Protein AF-A0A3N2NXR0-F1 (afdb_monomer_lite)

Secondary structure (DSSP, 8-state):
---SSS---SS-PPPPS---TTS-TTSTT--------S-PPPHHHHHHHHHHHHHHHHHHTT-TT--S--------BTTB------HHHHHHHT--S-HHHHHHHHHH-TT----------SSS--------

Radius of gyration: 24.46 Å; chains: 1; bounding box: 58×37×63 Å

pLDDT: mean 79.53, std 14.52, range [39.84, 96.19]

Foldseek 3Di:
DDDVVDDDDPVPDDDDPAADPPDDCPDPRHDDDDDDPDDPDPPLRVVLVVVLVVLVVCVVVVNPPRQFQDPDPDDDDPNDGDDGDDVVVCVVQVHGNDPSNRVSCCVVPVPSDDDDDDDDDPPDDPDDDDDD

Sequence (132 aa):
MHDRRWLVRVDGDCWPECQDFTAADTEPGSFVVTYQRGIPVPVGGQLAAGQYACELAKAILADSTCRLPRRVQSVVRQGVQQTFLDPAQLAKDGMTGLPEVDQWLRVVNPNRLPRDSVVWSPDLAGGRRRTS

Structure (mmCIF, N/CA/C/O backbone):
data_AF-A0A3N2NXR0-F1
#
_entry.id   AF-A0A3N2NXR0-F1
#
loop_
_atom_site.group_PDB
_atom_site.id
_atom_site.type_symbol
_atom_site.label_atom_id
_atom_site.label_alt_id
_atom_site.label_comp_id
_atom_site.label_asym_id
_atom_site.label_entity_id
_atom_site.label_seq_id
_atom_site.pdbx_PDB_ins_code
_atom_site.Cartn_x
_atom_site.Cartn_y
_atom_site.Cartn_z
_atom_site.occupancy
_atom_site.B_iso_or_equiv
_atom_site.auth_seq_id
_atom_site.auth_comp_id
_atom_site.auth_asym_id
_atom_site.auth_atom_id
_atom_site.pdbx_PDB_model_num
ATOM 1 N N . MET A 1 1 ? 12.877 -15.577 -23.510 1.00 49.94 1 MET A N 1
ATOM 2 C CA . MET A 1 1 ? 13.569 -15.937 -22.252 1.00 49.94 1 MET A CA 1
ATOM 3 C C . MET A 1 1 ? 13.472 -14.724 -21.333 1.00 49.94 1 MET A C 1
ATOM 5 O O . MET A 1 1 ? 13.980 -13.683 -21.709 1.00 49.94 1 MET A O 1
ATOM 9 N N . HIS A 1 2 ? 12.733 -14.796 -20.219 1.00 53.28 2 HIS A N 1
ATOM 10 C CA . HIS A 1 2 ? 12.592 -13.670 -19.281 1.00 53.28 2 HIS A CA 1
ATOM 11 C C . HIS A 1 2 ? 13.363 -13.971 -18.001 1.00 53.28 2 HIS A C 1
ATOM 13 O O . HIS A 1 2 ? 12.887 -14.708 -17.134 1.00 53.28 2 HIS A O 1
ATOM 19 N N . ASP A 1 3 ? 14.553 -13.393 -17.888 1.00 59.81 3 ASP A N 1
ATOM 20 C CA . ASP A 1 3 ? 15.288 -13.366 -16.637 1.00 59.81 3 ASP A CA 1
ATOM 21 C C . ASP A 1 3 ? 14.682 -12.257 -15.766 1.00 59.81 3 ASP A C 1
ATOM 23 O O . ASP A 1 3 ? 14.855 -11.072 -16.024 1.00 59.81 3 ASP A O 1
ATOM 27 N N . ARG A 1 4 ? 13.898 -12.619 -14.742 1.00 63.22 4 ARG A N 1
ATOM 28 C CA . ARG A 1 4 ? 13.205 -11.668 -13.838 1.00 63.22 4 ARG A CA 1
ATOM 29 C C . ARG A 1 4 ? 14.165 -10.828 -12.974 1.00 63.22 4 ARG A C 1
ATOM 31 O O . ARG A 1 4 ? 13.729 -10.180 -12.023 1.00 63.22 4 ARG A O 1
ATOM 38 N N . ARG A 1 5 ? 15.463 -10.883 -13.269 1.00 68.50 5 ARG A N 1
ATOM 39 C CA . ARG A 1 5 ? 16.547 -10.200 -12.571 1.00 68.50 5 ARG A CA 1
ATOM 40 C C . ARG A 1 5 ? 17.434 -9.373 -13.503 1.00 68.50 5 ARG A C 1
ATOM 42 O O . ARG A 1 5 ? 17.966 -8.367 -13.045 1.00 68.50 5 ARG A O 1
ATOM 49 N N . TRP A 1 6 ? 17.589 -9.776 -14.761 1.00 75.44 6 TRP A N 1
ATOM 50 C CA . TRP A 1 6 ? 18.506 -9.149 -15.711 1.00 75.44 6 TRP A CA 1
ATOM 51 C C . TRP A 1 6 ? 17.761 -8.707 -16.969 1.00 75.44 6 TRP A C 1
ATOM 53 O O . TRP A 1 6 ? 16.876 -9.408 -17.456 1.00 75.44 6 TRP A O 1
ATOM 63 N N . LEU A 1 7 ? 18.119 -7.538 -17.502 1.00 79.75 7 LEU A N 1
ATOM 64 C CA . LEU A 1 7 ? 17.620 -7.104 -18.800 1.00 79.75 7 LEU A CA 1
ATOM 65 C C . LEU A 1 7 ? 18.303 -7.947 -19.884 1.00 79.75 7 LEU A C 1
ATOM 67 O O . LEU A 1 7 ? 19.529 -8.035 -19.919 1.00 79.75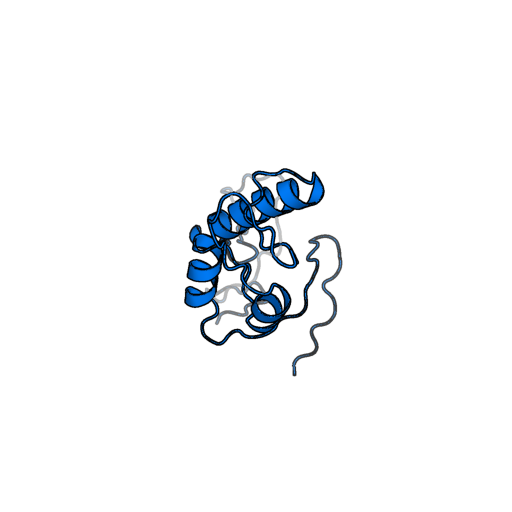 7 LEU A O 1
ATOM 71 N N . VAL A 1 8 ? 17.512 -8.577 -20.751 1.00 84.50 8 VAL A N 1
ATOM 72 C CA . VAL A 1 8 ? 18.004 -9.456 -21.820 1.00 84.50 8 VAL A CA 1
ATOM 73 C C . VAL A 1 8 ? 17.416 -8.992 -23.145 1.00 84.50 8 VAL A C 1
ATOM 75 O O . VAL A 1 8 ? 16.203 -8.800 -23.246 1.00 84.50 8 VAL A O 1
ATOM 78 N N . ARG A 1 9 ? 18.270 -8.828 -24.159 1.00 84.31 9 ARG A N 1
ATOM 79 C CA . ARG A 1 9 ? 17.844 -8.576 -25.538 1.00 84.31 9 ARG A CA 1
ATOM 80 C C . ARG A 1 9 ? 17.202 -9.833 -26.128 1.00 84.31 9 ARG A C 1
ATOM 82 O O . ARG A 1 9 ? 17.729 -10.933 -25.980 1.00 84.31 9 ARG A O 1
ATOM 89 N N . VAL A 1 10 ? 16.043 -9.677 -26.762 1.00 84.94 10 VAL A N 1
ATOM 90 C CA . VAL A 1 10 ? 15.265 -10.794 -27.340 1.00 84.94 10 VAL A CA 1
ATOM 91 C C . VAL A 1 10 ? 15.487 -10.970 -28.839 1.00 84.94 10 VAL A C 1
ATOM 93 O O . VAL A 1 10 ? 15.116 -12.000 -29.390 1.00 84.94 10 VAL A O 1
ATOM 96 N N . ASP A 1 11 ? 16.088 -9.972 -29.475 1.00 84.81 11 ASP A N 1
ATOM 97 C CA . ASP A 1 11 ? 16.431 -9.933 -30.896 1.00 84.81 11 ASP A CA 1
ATOM 98 C C . ASP A 1 11 ? 17.775 -10.611 -31.210 1.00 84.81 11 ASP A C 1
ATOM 100 O O . ASP A 1 11 ? 18.052 -10.900 -32.367 1.00 84.81 11 ASP A O 1
ATOM 104 N N . GLY A 1 12 ? 18.576 -10.939 -30.189 1.00 81.38 12 GLY A N 1
ATOM 105 C CA . GLY A 1 12 ? 19.848 -11.656 -30.342 1.00 81.38 12 GLY A CA 1
ATOM 106 C C . GLY A 1 12 ? 21.044 -10.768 -30.693 1.00 81.38 12 GLY A C 1
ATOM 107 O O . GLY A 1 12 ? 22.155 -11.278 -30.818 1.00 81.38 12 GLY A O 1
ATOM 108 N N . ASP A 1 13 ? 20.835 -9.459 -30.800 1.00 84.62 13 ASP A N 1
ATOM 109 C CA . ASP A 1 13 ? 21.891 -8.484 -31.058 1.00 84.62 13 ASP A CA 1
ATOM 110 C C . ASP A 1 13 ? 22.745 -8.203 -29.810 1.00 84.62 13 ASP A C 1
ATOM 112 O O . ASP A 1 13 ? 22.320 -8.382 -28.663 1.00 84.62 13 ASP A O 1
ATOM 116 N N . CYS A 1 14 ? 23.955 -7.683 -30.033 1.00 86.75 14 CYS A N 1
ATOM 117 C CA . CYS A 1 14 ? 24.821 -7.180 -28.966 1.00 86.75 14 CYS A CA 1
ATOM 118 C C . CYS A 1 14 ? 24.232 -5.924 -28.312 1.00 86.75 14 CYS A C 1
ATOM 120 O O . CYS A 1 14 ? 23.565 -5.121 -28.963 1.00 86.75 14 CYS A O 1
ATOM 122 N N . TRP A 1 15 ? 24.494 -5.710 -27.022 1.00 87.50 15 TRP A N 1
ATOM 123 C CA . TRP A 1 15 ? 24.176 -4.429 -26.384 1.00 87.50 15 TRP A CA 1
ATOM 124 C C . TRP A 1 15 ? 24.964 -3.282 -27.042 1.00 87.50 15 TRP A C 1
ATOM 126 O O . TRP A 1 15 ? 26.108 -3.509 -27.437 1.00 87.50 15 TRP A O 1
ATOM 136 N N . PRO A 1 16 ? 24.396 -2.064 -27.155 1.00 87.12 16 PRO A N 1
ATOM 137 C CA . PRO A 1 16 ? 25.143 -0.906 -27.634 1.00 87.12 16 PRO A CA 1
ATOM 138 C C . PRO A 1 16 ? 26.379 -0.660 -26.766 1.00 87.12 16 PRO A C 1
ATOM 140 O O . PRO A 1 16 ? 26.285 -0.595 -25.541 1.00 87.12 16 PRO A O 1
ATOM 143 N N . GLU A 1 17 ? 27.538 -0.523 -27.404 1.00 86.50 17 GLU A N 1
ATOM 144 C CA . GLU A 1 17 ? 28.813 -0.283 -26.714 1.00 86.50 17 GLU A CA 1
ATOM 145 C C . GLU A 1 17 ? 29.080 1.212 -26.485 1.00 86.50 17 GLU A C 1
ATOM 147 O O . GLU A 1 17 ? 29.918 1.584 -25.666 1.00 86.50 17 GLU A O 1
ATOM 152 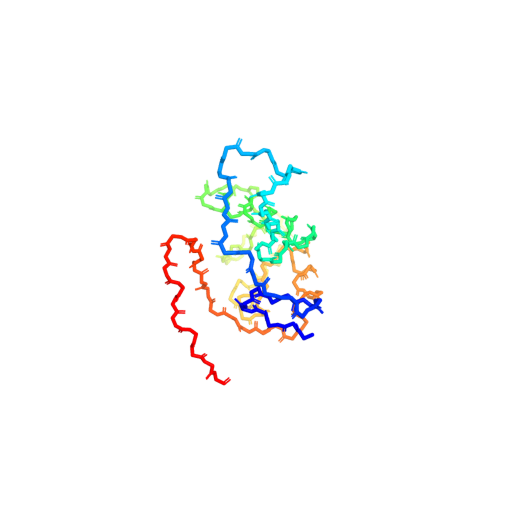N N . CYS A 1 18 ? 28.368 2.080 -27.207 1.00 86.75 18 CYS A N 1
ATOM 153 C CA . CYS A 1 18 ? 28.502 3.530 -27.135 1.00 86.75 18 CYS A CA 1
ATOM 154 C C . CYS A 1 18 ? 27.127 4.173 -26.935 1.00 86.75 18 CYS A C 1
ATOM 156 O O . CYS A 1 18 ? 26.183 3.844 -27.653 1.00 86.75 18 CYS A O 1
ATOM 158 N N . GLN A 1 19 ? 27.049 5.095 -25.974 1.00 89.25 19 GLN A N 1
ATOM 159 C CA . GLN A 1 19 ? 25.884 5.931 -25.693 1.00 89.25 19 GLN A CA 1
ATOM 160 C C . GLN A 1 19 ? 26.274 7.398 -25.850 1.00 89.25 19 GLN A C 1
ATOM 162 O O . GLN A 1 19 ? 27.205 7.860 -25.184 1.00 89.25 19 GLN A O 1
ATOM 167 N N . ASP A 1 20 ? 25.523 8.140 -26.659 1.00 91.25 20 ASP A N 1
ATOM 168 C CA . ASP A 1 20 ? 25.573 9.597 -26.658 1.00 91.25 20 ASP A CA 1
ATOM 169 C C . ASP A 1 20 ? 24.612 10.143 -25.593 1.00 91.25 20 ASP A C 1
ATOM 171 O O . ASP A 1 20 ? 23.393 10.117 -25.742 1.00 91.25 20 ASP A O 1
ATOM 175 N N . PHE A 1 21 ? 25.163 10.635 -24.483 1.00 87.62 21 PHE A N 1
ATOM 176 C CA . PHE A 1 21 ? 24.378 11.234 -23.397 1.00 87.62 21 PHE A CA 1
ATOM 177 C C . PHE A 1 21 ? 23.834 12.633 -23.728 1.00 87.62 21 PHE A C 1
ATOM 179 O O . PHE A 1 21 ? 23.116 13.210 -22.912 1.00 87.62 21 PHE A O 1
ATOM 186 N N . THR A 1 22 ? 24.192 13.196 -24.884 1.00 92.44 22 THR A N 1
ATOM 187 C CA . THR A 1 22 ? 23.718 14.505 -25.354 1.00 92.44 22 THR A CA 1
ATOM 188 C C . THR A 1 22 ? 22.602 14.400 -26.395 1.00 92.44 22 THR A C 1
ATOM 190 O O . THR A 1 22 ? 21.890 15.378 -26.624 1.00 92.44 22 THR A O 1
ATOM 193 N N . ALA A 1 23 ? 22.415 13.217 -26.985 1.00 90.50 23 ALA A N 1
ATOM 194 C CA . ALA A 1 23 ? 21.329 12.919 -27.905 1.00 90.50 23 ALA A CA 1
ATOM 195 C C . ALA A 1 23 ? 19.995 12.762 -27.155 1.00 90.50 23 ALA A C 1
ATOM 197 O O . ALA A 1 23 ? 19.947 12.248 -26.036 1.00 90.50 23 ALA A O 1
ATOM 198 N N . ALA A 1 24 ? 18.892 13.187 -27.776 1.00 91.31 24 ALA A N 1
ATOM 199 C CA . ALA A 1 24 ? 17.561 12.937 -27.226 1.00 91.31 24 ALA A CA 1
ATOM 200 C C . ALA A 1 24 ? 17.213 11.436 -27.276 1.00 91.31 24 ALA A C 1
ATOM 202 O O . ALA A 1 24 ? 17.773 10.684 -28.072 1.00 91.31 24 ALA A O 1
ATOM 203 N N . ASP A 1 25 ? 16.260 10.998 -26.450 1.00 89.69 25 ASP A N 1
ATOM 204 C CA . ASP A 1 25 ? 15.895 9.580 -26.262 1.00 89.69 25 ASP A CA 1
ATOM 205 C C . ASP A 1 25 ? 15.541 8.825 -27.559 1.00 89.69 25 ASP A C 1
ATOM 207 O O . ASP A 1 25 ? 15.641 7.601 -27.607 1.00 89.69 25 ASP A O 1
ATOM 211 N N . THR A 1 26 ? 15.112 9.539 -28.604 1.00 88.56 26 THR A N 1
ATOM 212 C CA . THR A 1 26 ? 14.705 8.972 -29.900 1.00 88.56 26 THR A CA 1
ATOM 213 C C . THR A 1 26 ? 15.732 9.165 -31.017 1.00 88.56 26 THR A C 1
ATOM 215 O O . THR A 1 26 ? 15.464 8.780 -32.153 1.00 88.56 26 THR A O 1
ATOM 218 N N . GLU A 1 27 ? 16.875 9.787 -30.730 1.00 91.56 27 GLU A N 1
ATOM 219 C CA . GLU A 1 27 ? 17.888 10.123 -31.731 1.00 91.56 27 GLU A CA 1
ATOM 220 C C . GLU A 1 27 ? 18.929 9.002 -31.904 1.00 91.56 27 GLU A C 1
ATOM 222 O O . GLU A 1 27 ? 19.209 8.248 -30.962 1.00 91.56 27 GLU A O 1
ATOM 227 N N . PRO A 1 28 ? 19.542 8.877 -33.097 1.00 87.56 28 PRO A N 1
ATOM 228 C CA . PRO A 1 28 ? 20.618 7.921 -33.330 1.00 87.56 28 PRO A CA 1
ATOM 229 C C . PRO A 1 28 ? 21.758 8.082 -32.317 1.00 87.56 28 PRO A C 1
ATOM 231 O O . PRO A 1 28 ? 22.216 9.188 -32.052 1.00 87.56 28 PRO A O 1
ATOM 234 N N . GLY A 1 29 ? 22.241 6.961 -31.779 1.00 87.19 29 GLY A N 1
ATOM 235 C CA . GLY A 1 29 ? 23.281 6.954 -30.745 1.00 87.19 29 GLY A CA 1
ATOM 236 C C . GLY A 1 29 ? 22.750 7.025 -29.310 1.00 87.19 29 GLY A C 1
ATOM 237 O O . GLY A 1 29 ? 23.549 6.893 -28.384 1.00 87.19 29 GLY A O 1
ATOM 238 N N . SER A 1 30 ? 21.430 7.165 -29.120 1.00 90.69 30 SER A N 1
ATOM 239 C CA . SER A 1 30 ? 20.784 7.050 -27.813 1.00 90.69 30 SER A CA 1
ATOM 240 C C . SER A 1 30 ? 20.174 5.662 -27.575 1.00 90.69 30 SER A C 1
ATOM 242 O O . SER A 1 30 ? 19.514 5.080 -28.436 1.00 90.69 30 SER A O 1
ATOM 244 N N . PHE A 1 31 ? 20.399 5.124 -26.381 1.00 87.69 31 PHE A N 1
ATOM 245 C CA . PHE A 1 31 ? 19.905 3.856 -25.873 1.00 87.69 31 PHE A CA 1
ATOM 246 C C . PHE A 1 31 ? 19.224 4.094 -24.521 1.00 87.69 31 PHE A C 1
ATOM 248 O O . PHE A 1 31 ? 19.870 4.320 -23.494 1.00 87.69 31 PHE A O 1
ATOM 255 N N . VAL A 1 32 ? 17.892 4.018 -24.524 1.00 87.62 32 VAL A N 1
ATOM 256 C CA . VAL A 1 32 ? 17.050 4.277 -23.352 1.00 87.62 32 VAL A CA 1
ATOM 257 C C . VAL A 1 32 ? 16.224 3.042 -23.013 1.00 87.62 32 VAL A C 1
ATOM 259 O O . VAL A 1 32 ? 15.630 2.405 -23.882 1.00 87.62 32 VAL A O 1
ATOM 262 N N . VAL A 1 33 ? 16.162 2.709 -21.721 1.00 85.75 33 VAL A N 1
ATOM 263 C CA . VAL A 1 33 ? 15.348 1.604 -21.199 1.00 85.75 33 VAL A CA 1
ATOM 264 C C . VAL A 1 33 ? 14.342 2.143 -20.196 1.00 85.75 33 VAL A C 1
ATOM 266 O O . VAL A 1 33 ? 14.704 2.561 -19.096 1.00 85.75 33 VAL A O 1
ATOM 269 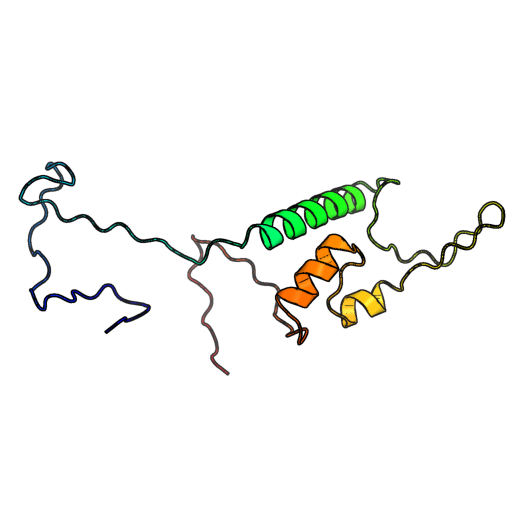N N . THR A 1 34 ? 13.058 2.054 -20.530 1.00 82.94 34 THR A N 1
ATOM 270 C CA . THR A 1 34 ? 11.980 2.265 -19.561 1.00 82.94 34 THR A CA 1
ATOM 271 C C . THR A 1 34 ? 11.637 0.938 -18.895 1.00 82.94 34 THR A C 1
ATOM 273 O O . THR A 1 34 ? 11.238 -0.016 -19.560 1.00 82.94 34 THR A O 1
ATOM 276 N N . TYR A 1 35 ? 11.769 0.865 -17.572 1.00 76.06 35 TYR A N 1
ATOM 277 C CA . TYR A 1 35 ? 11.374 -0.311 -16.800 1.00 76.06 35 TYR A CA 1
ATOM 278 C C . TYR A 1 35 ? 10.459 0.083 -15.644 1.00 76.06 35 TYR A C 1
ATOM 280 O O . TYR A 1 35 ? 10.640 1.114 -15.000 1.00 76.06 35 TYR A O 1
ATOM 288 N N . GLN A 1 36 ? 9.481 -0.772 -15.352 1.00 70.56 36 GLN A N 1
ATOM 289 C CA . GLN A 1 36 ? 8.657 -0.642 -14.159 1.00 70.56 36 GLN A CA 1
ATOM 290 C C . GLN A 1 36 ? 9.254 -1.507 -13.050 1.00 70.56 36 GLN A C 1
ATOM 292 O O . GLN A 1 36 ? 9.402 -2.721 -13.200 1.00 70.56 36 GLN A O 1
ATOM 297 N N . ARG A 1 37 ? 9.610 -0.889 -11.921 1.00 71.81 37 ARG A N 1
ATOM 298 C CA . ARG A 1 37 ? 10.088 -1.619 -10.743 1.00 71.81 37 ARG A CA 1
ATOM 299 C C . ARG A 1 37 ? 8.930 -1.902 -9.793 1.00 71.81 37 ARG A C 1
ATOM 301 O O . ARG A 1 37 ? 8.281 -0.985 -9.303 1.00 71.81 37 ARG A O 1
ATOM 308 N N . GLY A 1 38 ? 8.751 -3.179 -9.467 1.00 72.06 38 GLY A N 1
ATOM 309 C CA . GLY A 1 38 ? 7.730 -3.635 -8.526 1.00 72.06 38 GLY A CA 1
ATOM 310 C C . GLY A 1 38 ? 6.379 -3.908 -9.182 1.00 72.06 38 GLY A C 1
ATOM 311 O O . GLY A 1 38 ? 6.189 -3.703 -10.377 1.00 72.06 38 GLY A O 1
ATOM 312 N N . ILE A 1 39 ? 5.449 -4.419 -8.379 1.00 75.38 39 ILE A N 1
ATOM 313 C CA . ILE A 1 39 ? 4.063 -4.660 -8.784 1.00 75.38 39 ILE A CA 1
ATOM 314 C C . ILE A 1 39 ? 3.232 -3.546 -8.145 1.00 75.38 39 ILE A C 1
ATOM 316 O O . ILE A 1 39 ? 3.327 -3.377 -6.924 1.00 75.38 39 ILE A O 1
ATOM 320 N N . PRO A 1 40 ? 2.453 -2.773 -8.922 1.00 80.31 40 PRO A N 1
ATOM 321 C CA . PRO A 1 40 ? 1.582 -1.764 -8.341 1.00 80.31 40 PRO A CA 1
ATOM 322 C C . PRO A 1 40 ? 0.600 -2.436 -7.381 1.00 80.31 40 PRO A C 1
ATOM 324 O O . PRO A 1 40 ? 0.052 -3.501 -7.672 1.00 80.31 40 PRO A O 1
ATOM 327 N N . VAL A 1 41 ? 0.374 -1.814 -6.224 1.00 83.56 41 VAL A N 1
ATOM 328 C CA . VAL A 1 41 ? -0.632 -2.308 -5.279 1.00 83.56 41 VAL A CA 1
ATOM 329 C C . VAL A 1 41 ? -2.000 -2.219 -5.967 1.00 83.56 41 VAL A C 1
ATOM 331 O O . VAL A 1 41 ? -2.341 -1.138 -6.460 1.00 83.56 41 VAL A O 1
ATOM 334 N N . PRO A 1 42 ? -2.796 -3.304 -6.017 1.00 89.88 42 PRO A N 1
ATOM 335 C CA . PRO A 1 42 ? -4.134 -3.259 -6.598 1.00 89.88 42 PRO A CA 1
ATOM 336 C C . PRO A 1 42 ? -4.988 -2.171 -5.943 1.00 89.88 42 PRO A C 1
ATOM 338 O O . PRO A 1 42 ? -4.849 -1.924 -4.745 1.00 89.88 42 PRO A O 1
ATOM 341 N N . VAL A 1 43 ? -5.911 -1.564 -6.693 1.00 92.81 43 VAL A N 1
ATOM 342 C CA . VAL A 1 43 ? -6.763 -0.460 -6.200 1.00 92.81 43 VAL A CA 1
ATOM 343 C C . VAL A 1 43 ? -7.475 -0.826 -4.892 1.00 92.81 43 VAL A C 1
ATOM 345 O O . VAL A 1 43 ? -7.471 -0.038 -3.950 1.00 92.81 43 VAL A O 1
ATOM 348 N N . GLY A 1 44 ? -7.997 -2.054 -4.781 1.00 93.00 44 GLY A N 1
ATOM 349 C CA . GLY A 1 44 ? -8.611 -2.545 -3.540 1.00 93.00 44 GLY A CA 1
ATOM 350 C C . GLY A 1 44 ? -7.655 -2.532 -2.342 1.00 93.00 44 GLY A C 1
ATOM 351 O O . GLY A 1 44 ? -8.048 -2.162 -1.241 1.00 93.00 44 GLY A O 1
ATOM 352 N N . GLY A 1 45 ? -6.375 -2.839 -2.567 1.00 92.12 45 GLY A N 1
ATOM 353 C CA . GLY A 1 45 ? -5.339 -2.776 -1.539 1.00 92.12 45 GLY A CA 1
ATOM 354 C C . GLY A 1 45 ? -4.986 -1.352 -1.132 1.00 92.12 45 GLY A C 1
ATOM 355 O O . GLY A 1 45 ? -4.750 -1.111 0.047 1.00 92.12 45 GLY A O 1
ATOM 356 N N . GLN A 1 46 ? -5.006 -0.404 -2.071 1.00 94.00 46 GLN A N 1
ATOM 357 C CA . GLN A 1 46 ? -4.794 1.013 -1.762 1.00 94.00 46 GLN A CA 1
ATOM 358 C C . GLN A 1 46 ? -5.919 1.554 -0.867 1.00 94.00 46 GLN A C 1
ATOM 360 O O . GLN A 1 46 ? -5.645 2.197 0.144 1.00 94.00 46 GLN A O 1
ATOM 365 N N . LEU A 1 47 ? -7.175 1.225 -1.191 1.00 95.31 47 LEU A N 1
ATOM 366 C CA . LEU A 1 47 ? -8.343 1.620 -0.399 1.00 95.31 47 LEU A CA 1
ATOM 367 C C . LEU A 1 47 ? -8.337 0.977 0.992 1.00 95.31 47 LEU A C 1
ATOM 369 O O . LEU A 1 47 ? -8.491 1.676 1.991 1.00 95.31 47 LEU A O 1
ATOM 373 N N . ALA A 1 48 ? -8.111 -0.338 1.069 1.00 94.88 48 ALA A N 1
ATOM 374 C CA . ALA A 1 48 ? -8.064 -1.057 2.339 1.00 94.88 48 ALA A CA 1
ATOM 375 C C . ALA A 1 48 ? -6.932 -0.542 3.245 1.00 94.88 48 ALA A C 1
ATOM 377 O O . ALA A 1 48 ? -7.153 -0.297 4.431 1.00 94.88 48 ALA A O 1
ATOM 378 N N . ALA A 1 49 ? -5.736 -0.319 2.688 1.00 93.00 49 ALA A N 1
ATOM 379 C CA . ALA A 1 49 ? -4.606 0.227 3.433 1.00 93.00 49 ALA A CA 1
ATOM 380 C C . ALA A 1 49 ? -4.871 1.661 3.912 1.00 93.00 49 ALA A C 1
ATOM 382 O O . ALA A 1 49 ? -4.594 1.972 5.069 1.00 93.00 49 ALA A O 1
ATOM 383 N N . GLY A 1 50 ? -5.444 2.517 3.059 1.00 95.12 50 GLY A N 1
ATOM 384 C CA . GLY A 1 50 ? -5.815 3.886 3.423 1.00 95.12 50 GLY A CA 1
ATOM 385 C C . GLY A 1 50 ? -6.846 3.924 4.551 1.00 95.12 50 GLY A C 1
ATOM 386 O O . GLY A 1 50 ? -6.642 4.606 5.554 1.00 95.12 50 GLY A O 1
ATOM 387 N N . GLN A 1 51 ? -7.908 3.122 4.441 1.00 96.00 51 GLN A N 1
ATOM 388 C CA . GLN A 1 51 ? -8.942 3.031 5.470 1.00 96.00 51 GLN A CA 1
ATOM 389 C C . GLN A 1 51 ? -8.380 2.536 6.807 1.00 96.00 51 GLN A C 1
ATOM 391 O O . GLN A 1 51 ? -8.690 3.102 7.859 1.00 96.00 51 GLN A O 1
ATOM 396 N N . TYR A 1 52 ? -7.531 1.507 6.773 1.00 94.75 52 TYR A N 1
ATOM 397 C CA . TYR A 1 52 ? -6.873 0.999 7.972 1.00 94.75 52 TYR A CA 1
ATOM 398 C C . TYR A 1 52 ? -5.943 2.047 8.598 1.00 94.75 52 TYR A C 1
ATOM 400 O O . TYR A 1 52 ? -5.976 2.245 9.810 1.00 94.75 52 TYR A O 1
ATOM 408 N N . ALA A 1 53 ? -5.170 2.777 7.787 1.00 94.88 53 ALA A N 1
ATOM 409 C CA . ALA A 1 53 ? -4.290 3.843 8.260 1.00 94.88 53 ALA A CA 1
ATOM 410 C C . ALA A 1 53 ? -5.065 4.984 8.940 1.00 94.88 53 ALA A C 1
ATOM 412 O O . ALA A 1 53 ? -4.645 5.462 9.995 1.00 94.88 53 ALA A O 1
ATOM 413 N N . CYS A 1 54 ? -6.219 5.385 8.395 1.00 96.19 54 CYS A N 1
ATOM 414 C CA . CYS A 1 54 ? -7.086 6.381 9.027 1.00 96.19 54 CYS A CA 1
ATOM 415 C C . CYS A 1 54 ? -7.578 5.922 10.406 1.00 96.19 54 CYS A C 1
ATOM 417 O O . CYS A 1 54 ? -7.529 6.687 11.369 1.00 96.19 54 CYS A O 1
ATOM 419 N N . GLU A 1 55 ? -8.039 4.676 10.525 1.00 95.31 55 GLU A N 1
ATOM 420 C CA . GLU A 1 55 ? -8.515 4.153 11.809 1.00 95.31 55 GLU A CA 1
ATOM 421 C C . GLU A 1 55 ? -7.369 3.944 12.810 1.00 95.31 55 GLU A C 1
ATOM 423 O O . GLU A 1 55 ? -7.551 4.177 14.007 1.00 95.31 55 GLU A O 1
ATOM 428 N N . LEU A 1 56 ? -6.171 3.596 12.330 1.00 92.88 56 LEU A N 1
ATOM 429 C CA . LEU A 1 56 ? -4.962 3.528 13.148 1.00 92.88 56 LEU A CA 1
ATOM 430 C C . LEU A 1 56 ? -4.573 4.911 13.689 1.00 92.88 56 LEU A C 1
ATOM 432 O O . LEU A 1 56 ? -4.277 5.040 14.875 1.00 92.88 56 LEU A O 1
ATOM 436 N N . ALA A 1 57 ? -4.636 5.958 12.862 1.00 95.38 57 ALA A N 1
ATOM 437 C CA . ALA A 1 57 ? -4.390 7.332 13.299 1.00 95.38 57 ALA A CA 1
ATOM 438 C C . ALA A 1 57 ? -5.392 7.769 14.382 1.00 95.38 57 ALA A C 1
ATOM 440 O O . ALA A 1 57 ? -4.992 8.280 15.429 1.00 95.38 57 ALA A O 1
ATOM 441 N N . LYS A 1 58 ? -6.686 7.483 14.187 1.00 94.50 58 LYS A N 1
ATOM 442 C CA . LYS A 1 58 ? -7.724 7.700 15.211 1.00 94.50 58 LYS A CA 1
ATOM 443 C C . LYS A 1 58 ? -7.432 6.931 16.503 1.00 94.50 58 LYS A C 1
ATOM 445 O O . LYS A 1 58 ? -7.639 7.459 17.594 1.00 94.50 58 LYS A O 1
ATOM 450 N N . ALA A 1 59 ? -6.946 5.692 16.403 1.00 90.88 59 ALA A N 1
ATOM 451 C CA . ALA A 1 59 ? -6.592 4.892 17.573 1.00 90.88 59 ALA A CA 1
ATOM 452 C C . ALA A 1 59 ? -5.454 5.538 18.373 1.00 90.88 59 ALA A C 1
ATOM 454 O O . ALA A 1 59 ? -5.576 5.66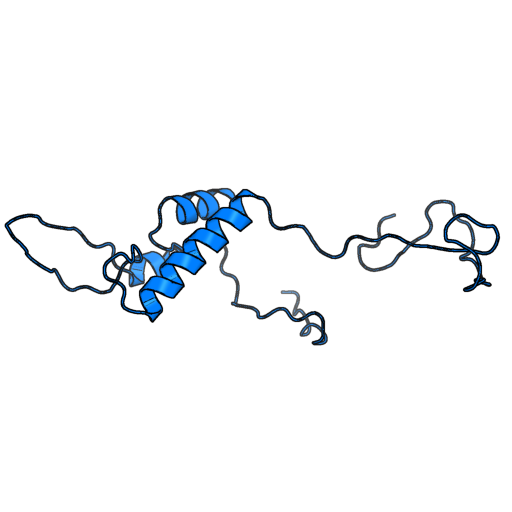6 19.593 1.00 90.88 59 ALA A O 1
ATOM 455 N N . ILE A 1 60 ? -4.400 5.991 17.683 1.00 92.38 60 ILE A N 1
ATOM 456 C CA . ILE A 1 60 ? -3.241 6.682 18.272 1.00 92.38 60 ILE A CA 1
ATOM 457 C C . ILE A 1 60 ? -3.670 7.972 18.979 1.00 92.38 60 ILE A C 1
ATOM 459 O O . ILE A 1 60 ? -3.226 8.239 20.091 1.00 92.38 60 ILE A O 1
ATOM 463 N N . LEU A 1 61 ? -4.576 8.740 18.371 1.00 94.56 61 LEU A N 1
ATOM 464 C CA . LEU A 1 61 ? -5.093 9.994 18.931 1.00 94.56 61 LEU A CA 1
ATOM 465 C C . LEU A 1 61 ? -6.203 9.795 19.977 1.00 94.56 61 LEU A C 1
ATOM 467 O O . LEU A 1 61 ? -6.800 10.770 20.426 1.00 94.56 61 LEU A O 1
ATOM 471 N N . ALA A 1 62 ? -6.495 8.548 20.363 1.00 89.81 62 ALA A N 1
ATOM 472 C CA . ALA A 1 62 ? -7.579 8.201 21.280 1.00 89.81 62 ALA A CA 1
ATOM 473 C C . ALA A 1 62 ? -8.961 8.755 20.863 1.00 89.81 62 ALA A C 1
ATOM 475 O O . ALA A 1 62 ? -9.820 9.001 21.708 1.00 89.81 62 ALA A O 1
ATOM 476 N N . ASP A 1 63 ? -9.199 8.893 19.558 1.00 90.94 63 ASP A N 1
ATOM 477 C CA . ASP A 1 63 ? -10.466 9.377 19.019 1.00 90.94 63 ASP A CA 1
ATOM 478 C C . ASP A 1 63 ? -11.595 8.368 19.307 1.00 90.94 63 ASP A C 1
ATOM 480 O O . ASP A 1 63 ? -11.462 7.157 19.081 1.00 90.94 63 ASP A O 1
ATOM 484 N N . SER A 1 64 ? -12.719 8.882 19.811 1.00 86.88 64 SER A N 1
ATOM 485 C CA . SER A 1 64 ? -13.933 8.116 20.116 1.00 86.88 64 SER A CA 1
ATOM 486 C C . SER A 1 64 ? -14.643 7.546 18.880 1.00 86.88 64 SER A C 1
ATOM 488 O O . SER A 1 64 ? -15.410 6.596 19.000 1.00 86.88 64 SER A O 1
ATOM 490 N N . THR A 1 65 ? -14.366 8.093 17.695 1.00 91.00 65 THR A N 1
ATOM 491 C CA . THR A 1 65 ? -14.906 7.647 16.401 1.00 91.00 65 THR A CA 1
ATOM 492 C C . THR A 1 65 ? -14.077 6.531 15.755 1.00 91.00 65 THR A C 1
ATOM 494 O O . THR A 1 65 ? -14.385 6.085 14.647 1.00 91.00 65 THR A O 1
ATOM 497 N N . CYS A 1 66 ? -13.007 6.088 16.425 1.00 91.06 66 CYS A N 1
ATOM 498 C CA . CYS A 1 66 ? -12.178 4.966 16.003 1.00 91.06 66 CYS A CA 1
ATOM 499 C C . CYS A 1 66 ? -12.998 3.669 15.983 1.00 91.06 66 CYS A C 1
ATOM 501 O O . CYS A 1 66 ? -13.552 3.260 17.004 1.00 91.06 66 CYS A O 1
ATOM 503 N N . ARG A 1 67 ? -13.032 2.999 14.829 1.00 90.69 67 ARG A N 1
ATOM 504 C CA . ARG A 1 67 ? -13.761 1.738 14.631 1.00 90.69 67 ARG A CA 1
ATOM 505 C C . ARG A 1 67 ? -12.925 0.496 14.932 1.00 90.69 67 ARG A C 1
ATOM 507 O O . ARG A 1 67 ? -13.471 -0.605 14.929 1.00 90.69 67 ARG A O 1
ATOM 514 N N . LEU A 1 68 ? -11.620 0.645 15.182 1.00 89.56 68 LEU A N 1
ATOM 515 C CA . LEU A 1 68 ? -10.774 -0.499 15.517 1.00 89.56 68 LEU A CA 1
ATOM 516 C C . LEU A 1 68 ? -11.221 -1.126 16.845 1.00 89.56 68 LEU A C 1
ATOM 518 O O . LEU A 1 68 ? -11.405 -0.401 17.829 1.00 89.56 68 LEU A O 1
ATOM 522 N N . PRO A 1 69 ? -11.351 -2.464 16.909 1.00 83.94 69 PRO A N 1
ATOM 523 C CA . PRO A 1 69 ? -11.679 -3.161 18.142 1.00 83.94 69 PRO A CA 1
ATOM 524 C C . PRO A 1 69 ? -10.639 -2.873 19.228 1.00 83.94 69 PRO A C 1
ATOM 526 O O . PRO A 1 69 ? -9.479 -3.280 19.146 1.00 83.94 69 PRO A O 1
ATOM 529 N N . ARG A 1 70 ? -11.056 -2.166 20.277 1.00 74.56 70 ARG A N 1
ATOM 530 C CA . ARG A 1 70 ? -10.261 -1.986 21.494 1.00 74.56 70 ARG A CA 1
ATOM 531 C C . ARG A 1 70 ? -10.559 -3.153 22.437 1.00 74.56 70 ARG A C 1
ATOM 533 O O . ARG A 1 70 ? -11.676 -3.666 22.449 1.00 74.56 70 ARG A O 1
ATOM 540 N N . ARG A 1 71 ? -9.589 -3.559 23.265 1.00 65.06 71 ARG A N 1
ATOM 541 C CA . ARG A 1 71 ? -9.837 -4.497 24.378 1.00 65.06 71 ARG A CA 1
ATOM 542 C C . ARG A 1 71 ? -10.679 -3.795 25.448 1.00 65.06 71 ARG A C 1
ATOM 544 O O . ARG A 1 71 ? -10.158 -3.370 26.472 1.00 65.06 71 ARG A O 1
ATOM 551 N N . VAL A 1 72 ? -11.968 -3.617 25.184 1.00 56.66 72 VAL A N 1
ATOM 552 C CA . VAL A 1 72 ? -12.924 -3.074 26.146 1.00 56.66 72 VAL A CA 1
ATOM 553 C C . VAL A 1 72 ? -13.605 -4.258 26.818 1.00 56.66 72 VAL A C 1
ATOM 555 O O . VAL A 1 72 ? -14.394 -4.967 26.198 1.00 56.66 72 VAL A O 1
ATOM 558 N N . GLN A 1 73 ? -13.293 -4.489 28.091 1.00 50.22 73 GLN A N 1
ATOM 559 C CA . GLN A 1 73 ? -14.091 -5.368 28.942 1.00 50.22 73 GLN A CA 1
ATOM 560 C C . GLN A 1 73 ? -15.437 -4.663 29.183 1.00 50.22 73 GLN A C 1
ATOM 562 O O . GLN A 1 73 ? -15.512 -3.756 29.998 1.00 50.22 73 GLN A O 1
ATOM 567 N N . SER A 1 74 ? -16.444 -4.993 28.365 1.00 48.47 74 SER A N 1
ATOM 568 C CA . SER A 1 74 ? -17.856 -4.564 28.416 1.00 48.47 74 SER A CA 1
ATOM 569 C C . SER A 1 74 ? -18.148 -3.157 28.973 1.00 48.47 74 SER A C 1
ATOM 571 O O . SER A 1 74 ? -18.215 -2.948 30.184 1.00 48.47 74 SER A O 1
ATOM 573 N N . VAL A 1 75 ? -18.475 -2.201 28.102 1.00 51.69 75 VAL A N 1
ATOM 574 C CA . VAL A 1 75 ? -19.144 -0.959 28.525 1.00 51.69 75 VAL A CA 1
ATOM 575 C C . VAL A 1 75 ? -20.652 -1.168 28.408 1.00 51.69 75 VAL A C 1
ATOM 577 O O . VAL A 1 75 ? -21.189 -1.227 27.306 1.00 51.69 75 VAL A O 1
ATOM 580 N N . VAL A 1 76 ? -21.346 -1.285 29.542 1.00 47.03 76 VAL A N 1
ATOM 581 C CA . VAL A 1 76 ? -22.815 -1.302 29.579 1.00 47.03 76 VAL A CA 1
ATOM 582 C C . VAL A 1 76 ? -23.300 0.146 29.641 1.00 47.03 76 VAL A C 1
ATOM 584 O O . VAL A 1 76 ? -23.134 0.818 30.657 1.00 47.03 76 VAL A O 1
ATOM 587 N N . ARG A 1 77 ? -23.905 0.649 28.560 1.00 57.66 77 ARG A N 1
ATOM 588 C CA . ARG A 1 77 ? -24.672 1.905 28.575 1.00 57.66 77 ARG A CA 1
ATOM 589 C C . ARG A 1 77 ? -26.097 1.629 28.119 1.00 57.66 77 ARG A C 1
ATOM 591 O O . ARG A 1 77 ? -26.306 1.051 27.059 1.00 57.66 77 ARG A O 1
ATOM 598 N N . GLN A 1 78 ? -27.065 2.069 28.924 1.00 57.31 78 GLN A N 1
ATOM 599 C CA . GLN A 1 78 ? -28.479 2.187 28.538 1.00 57.31 78 GLN A CA 1
ATOM 600 C C . GLN A 1 78 ? -29.103 0.908 27.940 1.00 57.31 78 GLN A C 1
ATOM 602 O O . GLN A 1 78 ? -29.932 0.980 27.042 1.00 57.31 78 GLN A O 1
ATOM 607 N N . GLY A 1 79 ? -28.706 -0.274 28.421 1.00 59.12 79 GLY A N 1
ATOM 608 C CA . GLY A 1 79 ? -29.325 -1.539 28.007 1.00 59.12 79 GLY A CA 1
ATOM 609 C C . GLY A 1 79 ? -28.969 -2.033 26.598 1.00 59.12 79 GLY A C 1
ATOM 610 O O . GLY A 1 79 ? -29.484 -3.071 26.194 1.00 59.12 79 GLY A O 1
ATOM 611 N N . VAL A 1 80 ? -28.071 -1.362 25.865 1.00 56.53 80 VAL A N 1
ATOM 612 C CA . VAL A 1 80 ? -27.556 -1.858 24.578 1.00 56.53 80 VAL A CA 1
ATOM 613 C C . VAL A 1 80 ? -26.290 -2.677 24.832 1.00 56.53 80 VAL A C 1
ATOM 615 O O . VAL A 1 80 ? -25.250 -2.134 25.206 1.00 56.53 80 VAL A O 1
ATOM 618 N N . GLN A 1 81 ? -26.368 -3.996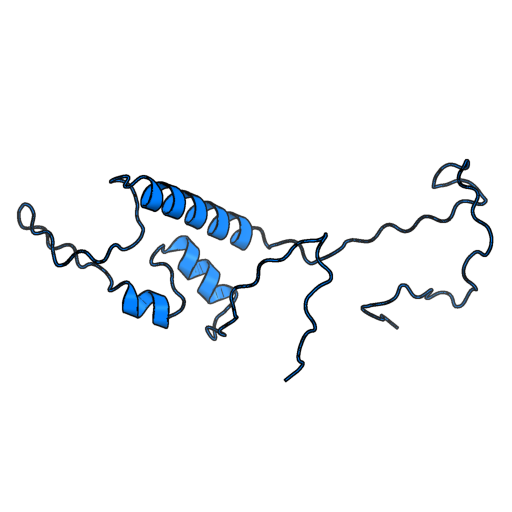 24.638 1.00 51.00 81 GLN A N 1
ATOM 619 C CA . GLN A 1 81 ? -25.181 -4.852 24.618 1.00 51.00 81 GLN A CA 1
ATOM 620 C C . GLN A 1 81 ? -24.454 -4.667 23.284 1.00 51.00 81 GLN A C 1
ATOM 622 O O . GLN A 1 81 ? -24.936 -5.103 22.242 1.00 51.00 81 GLN A O 1
ATOM 627 N N . GLN A 1 82 ? -23.283 -4.034 23.313 1.00 55.47 82 GLN A N 1
ATOM 628 C CA . GLN A 1 82 ? -22.340 -4.114 22.202 1.00 55.47 82 GLN A CA 1
ATOM 629 C C . GLN A 1 82 ? -21.433 -5.325 22.424 1.00 55.47 82 GLN A C 1
ATOM 631 O O . GLN A 1 82 ? -20.642 -5.359 23.367 1.00 55.47 82 GLN A O 1
ATOM 636 N N . THR A 1 83 ? -21.568 -6.342 21.573 1.00 60.34 83 THR A N 1
ATOM 637 C CA . THR A 1 83 ? -20.642 -7.476 21.547 1.00 60.34 83 THR A CA 1
ATOM 638 C C . THR A 1 83 ? -19.363 -7.032 20.850 1.00 60.34 83 THR A C 1
ATOM 640 O O . THR A 1 83 ? -19.324 -6.883 19.630 1.00 60.34 83 THR A O 1
ATOM 643 N N . PHE A 1 84 ? -18.313 -6.792 21.629 1.00 65.12 84 PHE A N 1
ATOM 644 C CA . PHE A 1 84 ? -16.993 -6.488 21.088 1.00 65.12 84 PHE A CA 1
ATOM 645 C C . PHE A 1 84 ? -16.329 -7.779 20.604 1.00 65.12 84 PHE A C 1
ATOM 647 O O . PHE A 1 84 ? -16.313 -8.784 21.315 1.00 65.12 84 PHE A O 1
ATOM 654 N N . LEU A 1 85 ? -15.775 -7.749 19.392 1.00 68.81 85 LEU A N 1
ATOM 655 C CA . LEU A 1 85 ? -14.900 -8.813 18.907 1.00 68.81 85 LEU A CA 1
ATOM 656 C C . LEU A 1 85 ? -13.608 -8.804 19.729 1.00 68.81 85 LEU A C 1
ATOM 658 O O . LEU A 1 85 ? -13.041 -7.735 19.958 1.00 68.81 85 LEU A O 1
ATOM 662 N N . ASP A 1 86 ? -13.138 -9.978 20.156 1.00 75.75 86 ASP A N 1
ATOM 663 C CA . ASP A 1 86 ? -11.867 -10.096 20.874 1.00 75.75 86 ASP A CA 1
ATOM 664 C C . ASP A 1 86 ? -10.697 -9.744 19.932 1.00 75.75 86 ASP A C 1
ATOM 666 O O . ASP A 1 86 ? -10.441 -10.480 18.969 1.00 75.75 86 ASP A O 1
ATOM 670 N N . PRO A 1 87 ? -9.936 -8.665 20.205 1.00 75.62 87 PRO A N 1
ATOM 671 C CA . PRO A 1 87 ? -8.795 -8.283 19.378 1.00 75.62 87 PRO A CA 1
ATOM 672 C C . PRO A 1 87 ? -7.711 -9.365 19.309 1.00 75.62 87 PRO A C 1
ATOM 674 O O . PRO A 1 87 ? -6.981 -9.440 18.323 1.00 75.62 87 PRO A O 1
ATOM 677 N N . ALA A 1 88 ? -7.588 -10.220 20.334 1.00 78.12 88 ALA A N 1
ATOM 678 C CA . ALA A 1 88 ? -6.629 -11.322 20.316 1.00 78.12 88 ALA A CA 1
ATOM 679 C C . ALA A 1 88 ? -7.021 -12.407 19.303 1.00 78.12 88 ALA A C 1
ATOM 681 O O . ALA A 1 88 ? -6.144 -12.980 18.656 1.00 78.12 88 ALA A O 1
ATOM 682 N N . GLN A 1 89 ? -8.319 -12.672 19.147 1.00 81.69 89 GLN A N 1
ATOM 683 C CA . GLN A 1 89 ? -8.818 -13.620 18.156 1.00 81.69 89 GLN A CA 1
ATOM 684 C C . GLN A 1 89 ? -8.657 -13.066 16.737 1.00 81.69 89 GLN A C 1
ATOM 686 O O . GLN A 1 89 ? -8.136 -13.763 15.872 1.00 81.69 89 GLN A O 1
ATOM 691 N N . LEU A 1 90 ? -8.985 -11.788 16.521 1.00 81.38 90 LEU A N 1
ATOM 692 C CA . LEU A 1 90 ? -8.769 -11.121 15.232 1.00 81.38 90 LEU A CA 1
ATOM 693 C C . LEU A 1 90 ? -7.298 -11.151 14.804 1.00 81.38 90 LEU A C 1
ATOM 695 O O . LEU A 1 90 ? -7.000 -11.510 13.667 1.00 81.38 90 LEU A O 1
ATOM 699 N N . ALA A 1 91 ? -6.375 -10.866 15.726 1.00 78.38 91 ALA A N 1
ATOM 700 C CA . ALA A 1 91 ? -4.944 -10.936 15.449 1.00 78.38 91 ALA A CA 1
ATOM 701 C C . ALA A 1 91 ? -4.490 -12.355 15.057 1.00 78.38 91 ALA A C 1
ATOM 703 O O . ALA A 1 91 ? -3.709 -12.507 14.119 1.00 78.38 91 ALA A O 1
ATOM 704 N N . LYS A 1 92 ? -5.005 -13.397 15.729 1.00 80.88 92 LYS A N 1
ATOM 705 C CA . LYS A 1 92 ? -4.742 -14.802 15.360 1.00 80.88 92 LYS A CA 1
ATOM 706 C C . LYS A 1 92 ? -5.303 -15.155 13.985 1.00 80.88 92 LYS A C 1
ATOM 708 O O . LYS A 1 92 ? -4.673 -15.902 13.245 1.00 80.88 92 LYS A O 1
ATOM 713 N N . ASP A 1 93 ? -6.465 -14.611 13.643 1.00 83.06 93 ASP A N 1
ATOM 714 C CA . ASP A 1 93 ? -7.113 -14.826 12.351 1.00 83.06 93 ASP A CA 1
ATOM 715 C C . ASP A 1 93 ? -6.502 -13.984 11.217 1.00 83.06 93 ASP A C 1
ATOM 717 O O . ASP A 1 93 ? -6.894 -14.147 10.060 1.00 83.06 93 ASP A O 1
ATOM 721 N N . GLY A 1 94 ? -5.540 -13.102 11.519 1.00 82.81 94 GLY A N 1
ATOM 722 C CA . GLY A 1 94 ? -4.955 -12.178 10.545 1.00 82.81 94 GLY A CA 1
ATOM 723 C C . GLY A 1 94 ? -5.947 -11.118 10.057 1.00 82.81 94 GLY A C 1
ATOM 724 O O . GLY A 1 94 ? -5.851 -10.666 8.918 1.00 82.81 94 GLY A O 1
ATOM 725 N N . MET A 1 95 ? -6.920 -10.765 10.898 1.00 88.31 95 MET A N 1
ATOM 726 C CA . MET A 1 95 ? -8.010 -9.836 10.605 1.00 88.31 95 MET A CA 1
ATOM 727 C C . MET A 1 95 ? -7.860 -8.555 11.426 1.00 88.31 95 MET A C 1
ATOM 729 O O . MET A 1 95 ? -7.242 -8.531 12.491 1.00 88.31 95 MET A O 1
ATOM 733 N N . THR A 1 96 ? -8.452 -7.478 10.927 1.00 89.06 96 THR A N 1
ATOM 734 C CA . THR A 1 96 ? -8.376 -6.137 11.517 1.00 89.06 96 THR A CA 1
ATOM 735 C C . THR A 1 96 ? -9.635 -5.758 12.294 1.00 89.06 96 THR A C 1
ATOM 737 O O . THR A 1 96 ? -9.578 -4.892 13.167 1.00 89.06 96 THR A O 1
ATOM 740 N N . GLY A 1 97 ? -10.773 -6.399 11.998 1.00 89.31 97 GLY A N 1
ATOM 741 C CA . GLY A 1 97 ? -12.084 -6.042 12.539 1.00 89.31 97 GLY A CA 1
ATOM 742 C C . GLY A 1 97 ? -12.799 -4.942 11.751 1.00 89.31 97 GLY A C 1
ATOM 743 O O . GLY A 1 97 ? -13.917 -4.578 12.113 1.00 89.31 97 GLY A O 1
ATOM 744 N N . LEU A 1 98 ? -12.192 -4.420 10.678 1.00 92.06 98 LEU A N 1
ATOM 745 C CA . LEU A 1 98 ? -12.844 -3.514 9.733 1.00 92.06 98 LEU A CA 1
ATOM 746 C C . LEU A 1 98 ? -13.405 -4.333 8.558 1.00 92.06 98 LEU A C 1
ATOM 748 O O . LEU A 1 98 ? -12.610 -4.923 7.822 1.00 92.06 98 LEU A O 1
ATOM 752 N N . PRO A 1 99 ? -14.734 -4.371 8.337 1.00 92.00 99 PRO A N 1
ATOM 753 C CA . PRO A 1 99 ? -15.348 -5.232 7.323 1.00 92.00 99 PRO A CA 1
ATOM 754 C C . PRO A 1 99 ? -14.758 -5.063 5.922 1.00 92.00 99 PRO A C 1
ATOM 756 O O . PRO A 1 99 ? -14.483 -6.050 5.246 1.00 92.00 99 PRO A O 1
ATOM 759 N N . GLU A 1 100 ? -14.522 -3.821 5.505 1.00 92.62 100 GLU A N 1
ATOM 760 C CA . GLU A 1 100 ? -13.983 -3.481 4.191 1.00 92.62 100 GLU A CA 1
ATOM 761 C C . GLU A 1 100 ? -12.528 -3.941 4.002 1.00 92.62 100 GLU A C 1
ATOM 763 O O . GLU A 1 100 ? -12.152 -4.407 2.924 1.00 92.62 100 GLU A O 1
ATOM 768 N N . VAL A 1 101 ? -11.718 -3.878 5.061 1.00 94.00 101 VAL A N 1
ATOM 769 C CA . VAL A 1 101 ? -10.321 -4.332 5.040 1.00 94.00 101 VAL A CA 1
ATOM 770 C C . VAL A 1 101 ? -10.270 -5.856 5.093 1.00 94.00 101 VAL A C 1
ATOM 772 O O . VAL A 1 101 ? -9.562 -6.484 4.308 1.00 94.00 101 VAL A O 1
ATOM 775 N N . ASP A 1 102 ? -11.074 -6.465 5.962 1.00 93.00 102 ASP A N 1
ATOM 776 C CA . ASP A 1 102 ? -11.120 -7.914 6.142 1.00 93.00 102 ASP A CA 1
ATOM 777 C C . ASP A 1 102 ? -11.695 -8.620 4.908 1.00 93.00 102 ASP A C 1
ATOM 779 O O . ASP A 1 102 ? -11.226 -9.695 4.529 1.00 93.00 102 ASP A O 1
ATOM 783 N N . GLN A 1 103 ? -12.675 -8.016 4.228 1.00 92.94 103 GLN A N 1
ATOM 784 C CA . GLN A 1 103 ? -13.185 -8.526 2.956 1.00 92.94 103 GLN A CA 1
ATOM 785 C C . GLN A 1 103 ? -12.087 -8.539 1.891 1.00 92.94 103 GLN A C 1
ATOM 787 O O . GLN A 1 103 ? -11.924 -9.545 1.199 1.00 92.94 103 GLN A O 1
ATOM 792 N N . TRP A 1 104 ? -11.308 -7.461 1.785 1.00 93.75 104 TRP A N 1
ATOM 793 C CA . TRP A 1 104 ? -10.176 -7.416 0.866 1.00 93.75 104 TRP A CA 1
ATOM 794 C C . TRP A 1 104 ? -9.124 -8.479 1.208 1.00 93.75 104 TRP A C 1
ATOM 796 O O . TRP A 1 104 ? -8.705 -9.230 0.325 1.00 93.75 104 TRP A O 1
ATOM 806 N N . LEU A 1 105 ? -8.755 -8.610 2.488 1.00 92.12 105 LEU A N 1
ATOM 807 C CA . LEU A 1 105 ? -7.792 -9.611 2.957 1.00 92.12 105 LEU A CA 1
ATOM 808 C C . LEU A 1 105 ? -8.222 -11.043 2.622 1.00 92.12 105 LEU A C 1
ATOM 810 O O . LEU A 1 105 ? -7.385 -11.836 2.201 1.00 92.12 105 LEU A O 1
ATOM 814 N N . ARG A 1 106 ? -9.514 -11.375 2.730 1.00 92.31 106 ARG A N 1
ATOM 815 C CA . ARG A 1 106 ? -10.025 -12.703 2.340 1.00 92.31 106 ARG A CA 1
ATOM 816 C C . ARG A 1 106 ? -9.874 -12.989 0.847 1.00 92.31 106 ARG A C 1
ATOM 818 O O . ARG A 1 106 ? -9.659 -14.140 0.484 1.00 92.31 106 ARG A O 1
ATOM 825 N N . VAL A 1 107 ? -9.984 -11.969 -0.005 1.00 92.25 107 VAL A N 1
ATOM 826 C CA . VAL A 1 107 ? -9.822 -12.122 -1.459 1.00 92.25 107 VAL A CA 1
ATOM 827 C C . VAL A 1 107 ? -8.354 -12.342 -1.824 1.00 92.25 107 VAL A C 1
ATOM 829 O O . VAL A 1 107 ? -8.054 -13.216 -2.634 1.00 92.25 107 VAL A O 1
ATOM 832 N N . VAL A 1 108 ? -7.430 -11.582 -1.225 1.00 90.75 108 VAL A N 1
ATOM 833 C CA . VAL A 1 108 ? -6.000 -11.635 -1.598 1.00 90.75 108 VAL A CA 1
ATOM 834 C C . VAL A 1 108 ? -5.165 -12.629 -0.793 1.00 90.75 108 VAL A C 1
ATOM 836 O O . VAL A 1 108 ? -4.087 -13.016 -1.235 1.00 90.75 108 VAL A O 1
ATOM 839 N N . ASN A 1 109 ? -5.641 -13.044 0.380 1.00 90.88 109 ASN A N 1
ATOM 840 C CA . ASN A 1 109 ? -4.982 -14.007 1.258 1.00 90.88 109 ASN A CA 1
ATOM 841 C C . ASN A 1 109 ? -5.995 -15.016 1.843 1.00 90.88 109 ASN A C 1
ATOM 843 O O . ASN A 1 109 ? -6.172 -15.082 3.064 1.00 90.88 109 ASN A O 1
ATOM 847 N N . PRO A 1 110 ? -6.666 -15.827 1.001 1.00 88.62 110 PRO A N 1
ATOM 848 C CA . PRO A 1 110 ? -7.714 -16.752 1.448 1.00 88.62 110 PRO A CA 1
ATOM 849 C C . PRO A 1 110 ? -7.208 -17.792 2.458 1.00 88.62 110 PRO A C 1
ATOM 851 O O . PRO A 1 110 ? -7.944 -18.202 3.352 1.00 88.62 110 PRO A O 1
ATOM 854 N N . ASN A 1 111 ? -5.930 -18.167 2.356 1.00 89.19 111 ASN A N 1
ATOM 855 C CA . ASN A 1 111 ? -5.287 -19.156 3.223 1.00 89.19 111 ASN A CA 1
ATOM 856 C C . ASN A 1 111 ? -4.606 -18.538 4.454 1.00 89.19 111 ASN A C 1
ATOM 858 O O . ASN A 1 111 ? -3.932 -19.258 5.186 1.00 89.19 111 ASN A O 1
ATOM 862 N N . ARG A 1 112 ? -4.749 -17.220 4.676 1.00 87.19 112 ARG A N 1
ATOM 863 C CA . ARG A 1 112 ? -4.183 -16.492 5.828 1.00 87.19 112 ARG A CA 1
ATOM 864 C C . ARG A 1 112 ? -2.694 -16.776 6.034 1.00 87.19 112 ARG A C 1
ATOM 866 O O . ARG A 1 112 ? -2.234 -16.987 7.153 1.00 87.19 112 ARG A O 1
ATOM 873 N N . LEU A 1 113 ? -1.942 -16.805 4.935 1.00 85.06 113 LEU A N 1
ATOM 874 C CA . LEU A 1 113 ? -0.515 -17.088 4.966 1.00 85.06 113 LEU A CA 1
ATOM 875 C C . LEU A 1 113 ? 0.179 -16.042 5.850 1.00 85.06 113 LEU A C 1
ATOM 877 O O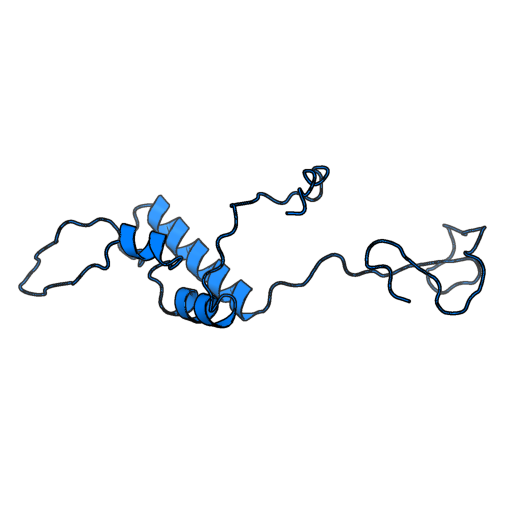 . LEU A 1 113 ? 0.059 -14.845 5.554 1.00 85.06 113 LEU A O 1
ATOM 881 N N . PRO A 1 114 ? 0.874 -16.458 6.924 1.00 78.69 114 PRO A N 1
ATOM 882 C CA . PRO A 1 114 ? 1.608 -15.535 7.764 1.00 78.69 114 PRO A CA 1
ATOM 883 C C . PRO A 1 114 ? 2.800 -14.992 6.982 1.00 78.69 114 PRO A C 1
ATOM 885 O O . PRO A 1 114 ? 3.443 -15.693 6.197 1.00 78.69 114 PRO A O 1
ATOM 888 N N . ARG A 1 115 ? 3.106 -13.720 7.208 1.00 71.50 115 ARG A N 1
ATOM 889 C CA . ARG A 1 115 ? 4.309 -13.087 6.688 1.00 71.50 115 ARG A CA 1
ATOM 890 C C . ARG A 1 115 ? 4.858 -12.168 7.758 1.00 71.50 115 ARG A C 1
ATOM 892 O O . ARG A 1 115 ? 4.103 -11.403 8.351 1.00 71.50 115 ARG A O 1
ATOM 899 N N . ASP A 1 116 ? 6.167 -12.217 7.952 1.00 72.88 116 ASP A N 1
ATOM 900 C CA . ASP A 1 116 ? 6.836 -11.277 8.838 1.00 72.88 116 ASP A CA 1
ATOM 901 C C . ASP A 1 116 ? 6.649 -9.843 8.332 1.00 72.88 116 ASP A C 1
ATOM 903 O O . ASP A 1 116 ? 6.755 -9.561 7.129 1.00 72.88 116 ASP A O 1
ATOM 907 N N . SER A 1 117 ? 6.382 -8.928 9.263 1.00 67.06 117 SER A N 1
ATOM 908 C CA . SER A 1 117 ? 6.374 -7.495 8.987 1.00 67.06 117 SER A CA 1
ATOM 909 C C . SER A 1 117 ? 7.762 -7.076 8.513 1.00 67.06 117 SER A C 1
ATOM 911 O O . SER A 1 117 ? 8.745 -7.213 9.239 1.00 67.06 117 SER A O 1
ATOM 913 N N . VAL A 1 118 ? 7.846 -6.556 7.289 1.00 69.62 118 VAL A N 1
ATOM 914 C CA . VAL A 1 118 ? 9.100 -6.074 6.705 1.00 69.62 118 VAL A CA 1
ATOM 915 C C . VAL A 1 118 ? 8.985 -4.595 6.378 1.00 69.62 118 VAL A C 1
ATOM 917 O O . VAL A 1 118 ? 8.030 -4.164 5.735 1.00 69.62 118 VAL A O 1
ATOM 920 N N . VAL A 1 119 ? 9.982 -3.818 6.794 1.00 68.25 119 VAL A N 1
ATOM 921 C CA . VAL A 1 119 ? 10.167 -2.450 6.309 1.00 68.25 119 VAL A CA 1
ATOM 922 C C . VAL A 1 119 ? 10.959 -2.543 5.012 1.00 68.25 119 VAL A C 1
ATOM 924 O O . VAL A 1 119 ? 12.082 -3.046 4.997 1.00 68.25 119 VAL A O 1
ATOM 927 N N . TRP A 1 120 ? 10.358 -2.105 3.909 1.00 68.25 120 TRP A N 1
ATOM 928 C CA . TRP A 1 120 ? 11.048 -2.008 2.628 1.00 68.25 120 TRP A CA 1
ATOM 929 C C . TRP A 1 120 ? 11.528 -0.570 2.431 1.00 68.25 120 TRP A C 1
ATOM 931 O O . TRP A 1 120 ? 10.721 0.354 2.474 1.00 68.25 120 TRP A O 1
ATOM 941 N N . SER A 1 121 ? 12.831 -0.390 2.219 1.00 67.88 121 SER A N 1
ATOM 942 C CA . SER A 1 121 ? 13.425 0.883 1.804 1.00 67.88 121 SER A CA 1
ATOM 943 C C . SER A 1 121 ? 14.167 0.674 0.480 1.00 67.88 121 SER A C 1
ATOM 945 O O . SER A 1 121 ? 14.895 -0.318 0.370 1.00 67.88 121 SER A O 1
ATOM 947 N N . PRO A 1 122 ? 14.011 1.568 -0.515 1.00 64.62 122 PRO A N 1
ATOM 948 C CA . PRO A 1 122 ? 14.802 1.534 -1.743 1.00 64.62 122 PRO A CA 1
ATOM 949 C C . PRO A 1 122 ? 16.308 1.693 -1.494 1.00 64.62 122 PRO A C 1
ATOM 951 O O . PRO A 1 122 ? 17.097 1.132 -2.254 1.00 64.62 122 PRO A O 1
ATOM 954 N N . ASP A 1 123 ? 16.675 2.433 -0.441 1.00 76.50 123 ASP A N 1
ATOM 955 C CA . ASP A 1 123 ? 18.053 2.843 -0.130 1.00 76.50 123 ASP A CA 1
ATOM 956 C C . ASP A 1 123 ? 18.813 1.796 0.690 1.00 76.50 123 ASP A C 1
ATOM 958 O O . ASP A 1 123 ? 20.041 1.809 0.769 1.00 76.50 123 ASP A O 1
ATOM 962 N N . LEU A 1 124 ? 18.088 0.863 1.311 1.00 71.56 124 LEU A N 1
ATOM 963 C CA . LEU A 1 124 ? 18.690 -0.240 2.046 1.00 71.56 124 LEU A CA 1
ATOM 964 C C . LEU A 1 124 ? 18.878 -1.424 1.100 1.00 71.56 124 LEU A C 1
ATOM 966 O O . LEU A 1 124 ? 17.921 -1.910 0.491 1.00 71.56 124 LEU A O 1
ATOM 970 N N . ALA A 1 125 ? 20.111 -1.933 1.008 1.00 59.69 125 ALA A N 1
ATOM 971 C CA . ALA A 1 125 ? 20.374 -3.201 0.340 1.00 59.69 125 ALA A CA 1
ATOM 972 C C . ALA A 1 125 ? 19.449 -4.266 0.947 1.00 59.69 125 ALA A C 1
ATOM 974 O O . ALA A 1 125 ? 19.509 -4.546 2.146 1.00 59.69 125 ALA A O 1
ATOM 975 N N . GLY A 1 126 ? 18.542 -4.809 0.129 1.00 59.78 126 GLY A N 1
ATOM 976 C CA . GLY A 1 126 ? 17.512 -5.727 0.600 1.00 59.78 126 GLY A CA 1
ATOM 977 C C . GLY A 1 126 ? 18.136 -6.880 1.383 1.00 59.78 126 GLY A C 1
ATOM 978 O O . GLY A 1 126 ? 19.020 -7.569 0.872 1.00 59.78 126 GLY A O 1
ATOM 979 N N . GLY A 1 127 ? 17.681 -7.081 2.624 1.00 60.25 127 GLY A N 1
ATOM 980 C CA . GLY A 1 127 ? 18.152 -8.174 3.470 1.00 60.25 127 GLY A CA 1
ATOM 981 C C . GLY A 1 127 ? 18.095 -9.508 2.720 1.00 60.25 127 GLY A C 1
ATOM 982 O O . GLY A 1 127 ? 17.135 -9.789 1.996 1.00 60.25 127 GLY A O 1
ATOM 983 N N . ARG A 1 128 ? 19.148 -10.322 2.860 1.00 56.03 128 ARG A N 1
ATOM 984 C CA . ARG A 1 128 ? 19.292 -11.618 2.182 1.00 56.03 128 ARG A CA 1
ATOM 985 C C . ARG A 1 128 ? 18.029 -12.463 2.391 1.00 56.03 128 ARG A C 1
ATOM 987 O O . ARG A 1 128 ? 17.761 -12.902 3.507 1.00 56.03 128 ARG A O 1
ATOM 994 N N . ARG A 1 129 ? 17.274 -12.735 1.318 1.00 58.53 129 ARG A N 1
ATOM 995 C CA . ARG A 1 129 ? 16.186 -13.726 1.353 1.00 58.53 129 ARG A CA 1
ATOM 996 C C . ARG A 1 129 ? 16.793 -15.091 1.666 1.00 58.53 129 ARG A C 1
ATOM 998 O O . ARG A 1 129 ? 17.557 -15.617 0.860 1.00 58.53 129 ARG A O 1
ATOM 1005 N N . ARG A 1 130 ? 16.444 -15.673 2.814 1.00 43.56 130 ARG A N 1
ATOM 1006 C CA . ARG A 1 130 ? 16.552 -17.122 2.997 1.00 43.56 130 ARG A CA 1
ATOM 1007 C C . ARG A 1 130 ? 15.411 -17.741 2.198 1.00 43.56 130 ARG A C 1
ATOM 1009 O O . ARG A 1 130 ? 14.249 -17.508 2.507 1.00 43.56 130 ARG A O 1
ATOM 1016 N N . THR A 1 131 ? 15.739 -18.440 1.122 1.00 43.78 131 THR A N 1
ATOM 1017 C CA . THR A 1 131 ? 14.801 -19.358 0.476 1.00 43.78 131 THR A CA 1
ATOM 1018 C C . THR A 1 131 ? 14.704 -20.584 1.374 1.00 43.78 131 THR A C 1
ATOM 1020 O O . THR A 1 131 ? 15.708 -21.272 1.564 1.00 43.78 131 THR A O 1
ATOM 1023 N N . SER A 1 132 ? 13.544 -20.774 1.994 1.00 39.84 132 SER A N 1
ATOM 1024 C CA . SER A 1 132 ? 13.123 -22.056 2.566 1.00 39.84 132 SER A CA 1
ATOM 1025 C C . SER A 1 132 ? 12.467 -22.897 1.484 1.00 39.84 132 SER A C 1
ATOM 1027 O O . SER A 1 132 ? 11.849 -22.280 0.584 1.00 39.84 132 SER A O 1
#